Protein AF-A0A6P3XPY2-F1 (afdb_monomer)

pLDDT: mean 73.87, std 11.26, range [39.78, 87.81]

Secondary structure (DSSP, 8-state):
--S-HHHHHHHHHTT----S--S-HHHHHHHHHHHHHHHHHHHHHHHHHHHHHHHGGG-HHHHHHHHHHHHHHHHHHHHHHHHHHTHHHHHHHHHHIIIIISS--SHHHHHHHHHHHHHHHHHHHHHHHHHH--

Radius of gyration: 20.49 Å; Cα contacts (8 Å, |Δi|>4): 42; chains: 1; bounding box: 48×35×58 Å

Solvent-accessible surface area (backbone atoms only — not comparable to full-atom values): 7646 Å² total; per-residue (Å²): 110,92,86,55,52,66,65,54,48,52,34,37,74,67,50,71,49,82,94,66,92,67,93,48,69,67,59,53,48,51,51,50,53,48,33,50,50,51,52,51,52,54,52,52,50,53,52,51,50,53,52,50,35,63,70,35,58,89,39,67,71,58,27,52,54,41,50,52,53,48,51,52,52,52,51,50,51,52,53,52,50,52,49,59,72,42,42,64,61,52,51,53,52,51,49,48,45,53,71,72,71,65,59,66,88,44,74,69,51,45,53,52,53,54,59,49,54,55,51,54,54,55,52,51,54,50,55,52,50,57,67,73,76,107

Structure (mmCIF, N/CA/C/O backbone):
data_AF-A0A6P3XPY2-F1
#
_entry.id   AF-A0A6P3XPY2-F1
#
loop_
_atom_site.group_PDB
_atom_site.id
_atom_site.type_symbol
_atom_site.label_atom_id
_atom_site.label_alt_id
_atom_site.label_comp_id
_atom_site.label_asym_id
_atom_site.label_entity_id
_atom_site.label_seq_id
_atom_site.pdbx_PDB_ins_code
_atom_site.Cartn_x
_atom_site.Cart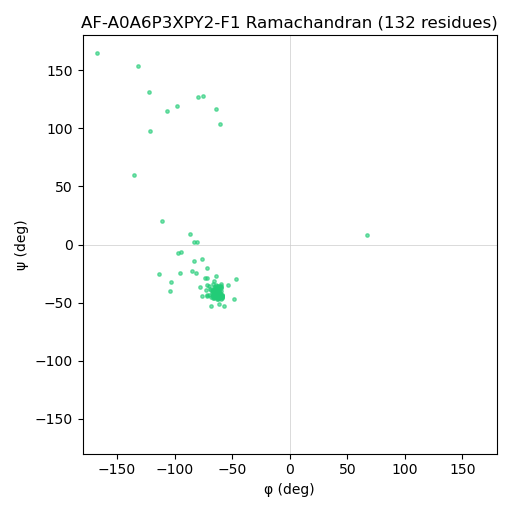n_y
_atom_site.Cartn_z
_atom_site.occupancy
_atom_site.B_iso_or_equiv
_atom_site.auth_seq_id
_atom_site.auth_comp_id
_atom_site.auth_asym_id
_atom_site.auth_atom_id
_atom_site.pdbx_PDB_model_num
ATOM 1 N N . MET A 1 1 ? 13.067 1.812 -15.136 1.00 53.56 1 MET A N 1
ATOM 2 C CA . MET A 1 1 ? 11.756 2.309 -14.647 1.00 53.56 1 MET A CA 1
ATOM 3 C C . MET A 1 1 ? 11.137 3.199 -15.713 1.00 53.56 1 MET A C 1
ATOM 5 O O . MET A 1 1 ? 10.521 4.209 -15.412 1.00 53.56 1 MET A O 1
ATOM 9 N N . ASP A 1 2 ? 11.313 2.858 -16.986 1.00 56.12 2 ASP A N 1
ATOM 10 C CA . ASP A 1 2 ? 11.465 3.939 -17.973 1.00 56.12 2 ASP A CA 1
ATOM 11 C C . ASP A 1 2 ? 10.141 4.310 -18.643 1.00 56.12 2 ASP A C 1
ATOM 13 O O . ASP A 1 2 ? 10.063 5.287 -19.371 1.00 56.12 2 ASP A O 1
ATOM 17 N N . ILE A 1 3 ? 9.091 3.538 -18.351 1.00 60.56 3 ILE A N 1
ATOM 18 C CA . ILE A 1 3 ? 7.779 3.648 -18.990 1.00 60.56 3 ILE A CA 1
ATOM 19 C C . ILE A 1 3 ? 6.776 4.338 -18.047 1.00 60.56 3 ILE A C 1
ATOM 21 O O . ILE A 1 3 ? 6.015 5.186 -18.491 1.00 60.56 3 ILE A O 1
ATOM 25 N N . LEU A 1 4 ? 6.800 4.038 -16.737 1.00 67.50 4 LEU A N 1
ATOM 26 C CA . LEU A 1 4 ? 5.906 4.627 -15.717 1.00 67.50 4 LEU A CA 1
ATOM 27 C C . LEU A 1 4 ? 6.677 5.042 -14.434 1.00 67.50 4 LEU A C 1
ATOM 29 O O . LEU A 1 4 ? 6.395 4.540 -13.343 1.00 67.50 4 LEU A O 1
ATOM 33 N N . PRO A 1 5 ? 7.661 5.953 -14.511 1.00 67.19 5 PRO A N 1
ATOM 34 C CA . PRO A 1 5 ? 8.529 6.264 -13.371 1.00 67.19 5 PRO A CA 1
ATOM 35 C C . PRO A 1 5 ? 7.760 6.807 -12.157 1.00 67.19 5 PRO A C 1
ATOM 37 O O . PRO A 1 5 ? 8.094 6.472 -11.025 1.00 67.19 5 PRO A O 1
ATOM 40 N N . VAL A 1 6 ? 6.699 7.592 -12.375 1.00 67.50 6 VAL A N 1
ATOM 41 C CA . VAL A 1 6 ? 5.926 8.236 -11.299 1.00 67.50 6 VAL A CA 1
ATOM 42 C C . VAL A 1 6 ? 5.151 7.212 -10.464 1.00 67.50 6 VAL A C 1
ATOM 44 O O . VAL A 1 6 ? 5.303 7.159 -9.246 1.00 67.50 6 VAL A O 1
ATOM 47 N N . ASN A 1 7 ? 4.357 6.357 -11.116 1.00 73.62 7 ASN A N 1
ATOM 48 C CA . ASN A 1 7 ? 3.479 5.398 -10.436 1.00 73.62 7 ASN A CA 1
ATOM 49 C C . ASN A 1 7 ? 4.282 4.382 -9.618 1.00 73.62 7 ASN A C 1
ATOM 51 O O . ASN A 1 7 ? 3.952 4.102 -8.466 1.00 73.62 7 ASN A O 1
ATOM 55 N N . PHE A 1 8 ? 5.383 3.878 -10.180 1.00 71.00 8 PHE A N 1
ATOM 56 C CA . PHE A 1 8 ? 6.245 2.946 -9.461 1.00 71.00 8 PHE A CA 1
ATOM 57 C C . PHE A 1 8 ? 7.042 3.617 -8.337 1.00 71.00 8 PHE A C 1
ATOM 59 O O . PHE A 1 8 ? 7.293 2.973 -7.322 1.00 71.00 8 PHE A O 1
ATOM 66 N N . LYS A 1 9 ? 7.371 4.911 -8.443 1.00 70.75 9 LYS A N 1
ATOM 67 C CA . LYS A 1 9 ? 8.007 5.645 -7.340 1.00 70.75 9 LYS A CA 1
ATOM 68 C C . LYS A 1 9 ? 7.052 5.875 -6.170 1.00 70.75 9 LYS A C 1
ATOM 70 O O . LYS A 1 9 ? 7.481 5.789 -5.025 1.00 70.75 9 LYS A O 1
ATOM 75 N N . VAL A 1 10 ? 5.765 6.105 -6.440 1.00 71.94 10 VAL A N 1
ATOM 76 C CA . VAL A 1 10 ? 4.730 6.148 -5.393 1.00 71.94 10 VAL A CA 1
ATOM 77 C C . VAL A 1 10 ? 4.586 4.776 -4.737 1.00 71.94 10 VAL A C 1
ATOM 79 O O . VAL A 1 10 ? 4.596 4.682 -3.518 1.00 71.94 10 VAL A O 1
ATOM 82 N N . LEU A 1 11 ? 4.548 3.694 -5.517 1.00 73.19 11 LEU A N 1
ATOM 83 C CA . LEU A 1 11 ? 4.494 2.327 -4.982 1.00 73.19 11 LEU A CA 1
ATOM 84 C C . LEU A 1 11 ? 5.737 1.957 -4.154 1.00 73.19 11 LEU A C 1
ATOM 86 O O . LEU A 1 11 ? 5.625 1.251 -3.151 1.00 73.19 11 LEU A O 1
ATOM 90 N N . TRP A 1 12 ? 6.910 2.449 -4.555 1.00 72.06 12 TRP A N 1
ATOM 91 C CA . TRP A 1 12 ? 8.154 2.332 -3.795 1.00 72.06 12 TRP A CA 1
ATOM 92 C C . TRP A 1 12 ? 8.083 3.124 -2.484 1.00 72.06 12 TRP A C 1
ATOM 94 O O . TRP A 1 12 ? 8.396 2.580 -1.428 1.00 72.06 12 TRP A O 1
ATOM 104 N N . PHE A 1 13 ? 7.580 4.362 -2.529 1.00 68.38 13 PHE A N 1
ATOM 105 C CA . PHE A 1 13 ? 7.320 5.174 -1.338 1.00 68.38 13 PHE A CA 1
ATOM 106 C C . PHE A 1 13 ? 6.238 4.564 -0.435 1.00 68.38 13 PHE A C 1
ATOM 108 O O . PHE A 1 13 ? 6.274 4.733 0.766 1.00 68.38 13 PHE A O 1
ATOM 115 N N . CYS A 1 14 ? 5.292 3.788 -0.954 1.00 70.56 14 CYS A N 1
ATOM 116 C CA . CYS A 1 14 ? 4.357 3.035 -0.114 1.00 70.56 14 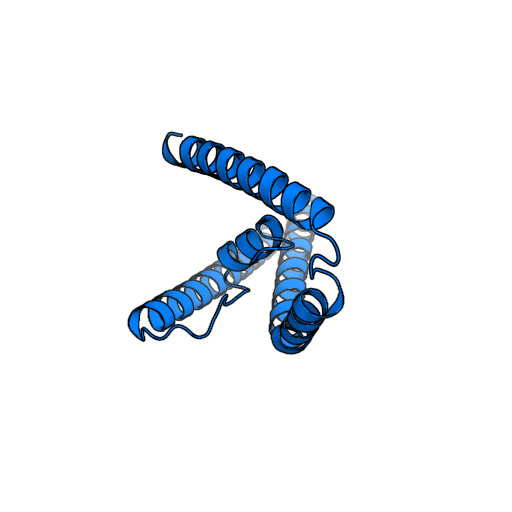CYS A CA 1
ATOM 117 C C . CYS A 1 14 ? 4.961 1.721 0.428 1.00 70.56 14 CYS A C 1
ATOM 119 O O . CYS A 1 14 ? 4.262 0.933 1.065 1.00 70.56 14 CYS A O 1
ATOM 121 N N . GLY A 1 15 ? 6.230 1.416 0.132 1.00 71.12 15 GLY A N 1
ATOM 122 C CA . GLY A 1 15 ? 6.895 0.166 0.523 1.00 71.12 15 GLY A CA 1
ATOM 123 C C . GLY A 1 15 ? 6.336 -1.088 -0.165 1.00 71.12 15 GLY A C 1
ATOM 124 O O . GLY A 1 15 ? 6.703 -2.206 0.195 1.00 71.12 15 GLY A O 1
ATOM 125 N N . ALA A 1 16 ? 5.443 -0.918 -1.146 1.00 69.88 16 ALA A N 1
ATOM 126 C CA . ALA A 1 16 ? 4.732 -1.997 -1.830 1.00 69.88 16 ALA A CA 1
ATOM 127 C C . ALA A 1 16 ? 5.576 -2.645 -2.940 1.00 69.88 16 ALA A C 1
ATOM 129 O O . ALA A 1 16 ? 5.356 -3.798 -3.321 1.00 69.88 16 ALA A O 1
ATOM 130 N N . TRP A 1 17 ? 6.544 -1.904 -3.488 1.00 70.75 17 TRP A N 1
ATOM 131 C CA . TRP A 1 17 ? 7.307 -2.316 -4.661 1.00 70.75 17 TRP A CA 1
ATOM 132 C C . TRP A 1 17 ? 8.815 -2.365 -4.404 1.00 70.75 17 TRP A C 1
ATOM 134 O O . TRP A 1 17 ? 9.405 -1.418 -3.894 1.00 70.75 17 TRP A O 1
ATOM 144 N N . LYS A 1 18 ? 9.442 -3.485 -4.790 1.00 67.19 18 LYS A N 1
ATOM 145 C CA . LYS A 1 18 ? 10.895 -3.709 -4.757 1.00 67.19 18 LYS A CA 1
ATOM 146 C C . LYS A 1 18 ? 11.433 -3.658 -6.185 1.00 67.19 18 LYS A C 1
ATOM 148 O O . LYS A 1 18 ? 11.091 -4.510 -7.004 1.00 67.19 18 LYS A O 1
ATOM 153 N N . GLU A 1 19 ? 12.265 -2.654 -6.446 1.00 60.75 19 GLU A N 1
ATOM 154 C CA . GLU A 1 19 ? 12.653 -2.206 -7.787 1.00 60.75 19 GLU A CA 1
ATOM 155 C C . GLU A 1 19 ? 13.630 -3.148 -8.511 1.00 60.75 19 GLU A C 1
ATOM 157 O O . GLU A 1 19 ? 13.633 -3.220 -9.741 1.00 60.75 19 GLU A O 1
ATOM 162 N N . ARG A 1 20 ? 14.470 -3.896 -7.784 1.00 59.03 20 ARG A N 1
ATOM 163 C CA . ARG A 1 20 ? 15.402 -4.862 -8.388 1.00 59.03 20 ARG A CA 1
ATOM 164 C C . ARG A 1 20 ? 16.013 -5.790 -7.336 1.00 59.03 20 ARG A C 1
ATOM 166 O O . ARG A 1 20 ? 15.933 -5.519 -6.141 1.00 59.03 20 ARG A O 1
ATOM 173 N N . LYS A 1 21 ? 16.616 -6.900 -7.777 1.00 55.25 21 LYS A N 1
ATOM 174 C CA . LYS A 1 21 ? 17.543 -7.697 -6.958 1.00 55.25 21 LYS A CA 1
ATOM 175 C C . LYS A 1 21 ? 18.719 -6.796 -6.583 1.00 55.25 21 LYS A C 1
ATOM 177 O O . LYS A 1 21 ? 19.534 -6.466 -7.434 1.00 55.25 21 LYS A O 1
ATOM 182 N N . GLU A 1 22 ? 18.734 -6.334 -5.344 1.00 56.88 22 GLU A N 1
ATOM 183 C CA . GLU A 1 22 ? 19.845 -5.569 -4.797 1.00 56.88 22 GLU A CA 1
ATOM 184 C C . GLU A 1 22 ? 20.990 -6.529 -4.499 1.00 56.88 22 GLU A C 1
ATOM 186 O O . GLU A 1 22 ? 20.795 -7.544 -3.833 1.00 56.88 22 GLU A O 1
ATOM 191 N N . GLU A 1 23 ? 22.174 -6.209 -5.007 1.00 61.22 23 GLU A N 1
ATOM 192 C CA . GLU A 1 23 ? 23.401 -6.966 -4.740 1.00 61.22 23 GLU A CA 1
ATOM 193 C C . GLU A 1 23 ? 23.885 -6.743 -3.293 1.00 61.22 23 GLU A C 1
ATOM 195 O O . GLU A 1 23 ? 24.594 -7.571 -2.727 1.00 61.22 23 GLU A O 1
ATOM 200 N N . ASN A 1 24 ? 23.430 -5.654 -2.657 1.00 74.38 24 ASN A N 1
ATOM 201 C CA . ASN A 1 24 ? 23.833 -5.235 -1.319 1.00 74.38 24 ASN A CA 1
ATOM 202 C C . ASN A 1 24 ? 22.829 -5.682 -0.244 1.00 74.38 24 ASN A C 1
ATOM 204 O O . ASN A 1 24 ? 21.687 -5.224 -0.206 1.00 74.38 24 ASN A O 1
ATOM 208 N N . ILE A 1 25 ? 23.294 -6.500 0.704 1.00 78.00 25 ILE A N 1
ATOM 209 C CA . ILE A 1 25 ? 22.495 -7.027 1.828 1.00 78.00 25 ILE A CA 1
ATOM 210 C C . ILE A 1 25 ? 21.931 -5.903 2.717 1.00 78.00 25 ILE A C 1
ATOM 212 O O . ILE A 1 25 ? 20.794 -5.989 3.179 1.00 78.00 25 ILE A O 1
ATOM 216 N N . VAL A 1 26 ? 22.697 -4.827 2.933 1.00 80.00 26 VAL A N 1
ATOM 217 C CA . VAL A 1 26 ? 22.295 -3.689 3.784 1.00 80.00 26 VAL A CA 1
ATOM 218 C C . VAL A 1 26 ? 21.075 -2.963 3.220 1.00 80.00 26 VAL A C 1
ATOM 220 O O . VAL A 1 26 ? 20.157 -2.620 3.964 1.00 80.00 26 VAL A O 1
ATOM 223 N N . LEU A 1 27 ? 21.039 -2.757 1.903 1.00 79.31 27 LEU A N 1
ATOM 224 C CA . LEU A 1 27 ? 19.932 -2.070 1.244 1.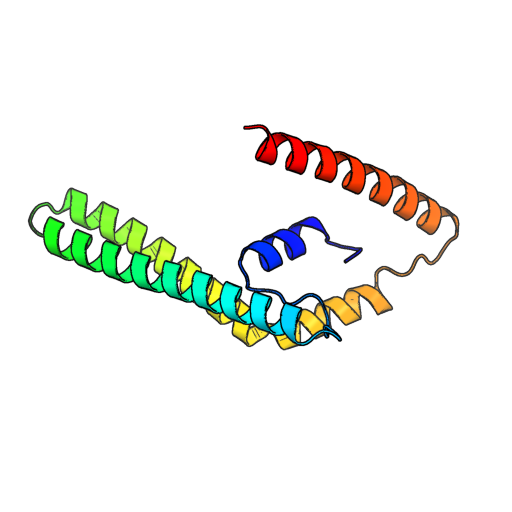00 79.31 27 LEU A CA 1
ATOM 225 C C . LEU A 1 27 ? 18.663 -2.938 1.295 1.00 79.31 27 LEU A C 1
ATOM 227 O O . LEU A 1 27 ? 17.587 -2.445 1.642 1.00 79.31 27 LEU A O 1
ATOM 231 N N . ALA A 1 28 ? 18.825 -4.255 1.126 1.00 80.00 28 ALA A N 1
ATOM 232 C CA . ALA A 1 28 ? 17.726 -5.204 1.238 1.00 80.00 28 ALA A CA 1
ATOM 233 C C . ALA A 1 28 ? 17.148 -5.232 2.662 1.00 80.00 28 ALA A C 1
ATOM 235 O O . ALA A 1 28 ? 15.929 -5.319 2.839 1.00 80.00 28 ALA A O 1
ATOM 236 N N . PHE A 1 29 ? 18.011 -5.126 3.679 1.00 82.56 29 PHE A N 1
ATOM 237 C CA . PHE A 1 29 ? 17.596 -5.024 5.074 1.00 82.56 29 PHE A CA 1
ATOM 238 C C . PHE A 1 29 ? 16.853 -3.714 5.355 1.00 82.56 29 PHE A C 1
ATOM 240 O O . PHE A 1 29 ? 15.772 -3.750 5.941 1.00 82.56 29 PHE A O 1
ATOM 247 N N . LEU A 1 30 ? 17.372 -2.574 4.887 1.00 83.88 30 LEU A N 1
ATOM 248 C CA . LEU A 1 30 ? 16.724 -1.270 5.047 1.00 83.88 30 LEU A CA 1
ATOM 249 C C . LEU A 1 30 ? 15.331 -1.255 4.404 1.00 83.88 30 LEU A C 1
ATOM 251 O O . LEU A 1 30 ? 14.370 -0.807 5.025 1.00 83.88 30 LEU A O 1
ATOM 255 N N . HIS A 1 31 ? 15.198 -1.821 3.204 1.00 80.00 31 HIS A N 1
ATOM 256 C CA . HIS A 1 31 ? 13.910 -1.968 2.528 1.00 80.00 31 HIS A CA 1
ATOM 257 C C . HIS A 1 31 ? 12.940 -2.880 3.277 1.00 80.00 31 HIS A C 1
ATOM 259 O O . HIS A 1 31 ? 11.750 -2.575 3.370 1.00 80.00 31 HIS A O 1
ATOM 265 N N . SER A 1 32 ? 13.434 -3.991 3.825 1.00 80.50 32 SER A N 1
ATOM 266 C CA . SER A 1 32 ? 12.621 -4.878 4.656 1.00 80.50 32 SER A CA 1
ATOM 267 C C . SER A 1 32 ? 12.127 -4.148 5.908 1.00 80.50 32 SER A C 1
ATOM 269 O O . SER A 1 32 ? 10.931 -4.160 6.192 1.00 80.50 32 SER A O 1
ATOM 271 N N . CYS A 1 33 ? 13.022 -3.436 6.602 1.00 85.38 33 CYS A N 1
ATOM 272 C CA . CYS A 1 33 ? 12.707 -2.631 7.781 1.00 85.38 33 CYS A CA 1
ATOM 273 C C . CYS A 1 33 ? 11.668 -1.548 7.461 1.00 85.38 33 CYS A C 1
ATOM 275 O O . CYS A 1 33 ? 10.674 -1.413 8.169 1.00 85.38 33 CYS A O 1
ATOM 277 N N . TYR A 1 34 ? 11.831 -0.853 6.332 1.00 84.06 34 TYR A N 1
ATOM 278 C CA . TYR A 1 34 ? 10.867 0.128 5.844 1.00 84.06 34 TYR A CA 1
ATOM 279 C C . TYR A 1 34 ? 9.480 -0.480 5.605 1.00 84.06 34 TYR A C 1
ATOM 281 O O . TYR A 1 34 ? 8.474 0.061 6.060 1.00 84.06 34 TYR A O 1
ATOM 289 N N . ARG A 1 35 ? 9.410 -1.646 4.951 1.00 83.06 35 ARG A N 1
ATOM 290 C CA . ARG A 1 35 ? 8.143 -2.354 4.725 1.00 83.06 35 ARG A CA 1
ATOM 291 C C . ARG A 1 35 ? 7.467 -2.739 6.043 1.00 83.06 35 ARG A C 1
ATOM 293 O O . ARG A 1 35 ? 6.257 -2.575 6.174 1.00 83.06 35 ARG A O 1
ATOM 300 N N . TYR A 1 36 ? 8.234 -3.221 7.022 1.00 84.62 36 TYR A N 1
ATOM 301 C CA . TYR A 1 36 ? 7.711 -3.500 8.360 1.00 84.62 36 TYR A CA 1
ATOM 302 C C . TYR A 1 36 ? 7.235 -2.230 9.069 1.00 84.62 36 TYR A C 1
ATOM 304 O O . TYR A 1 36 ? 6.171 -2.259 9.675 1.00 84.62 36 TYR A O 1
ATOM 312 N N . ALA A 1 37 ? 7.954 -1.112 8.952 1.00 87.62 37 ALA A N 1
ATOM 313 C CA . ALA A 1 37 ? 7.538 0.164 9.527 1.00 87.62 37 ALA A CA 1
ATOM 314 C C . ALA A 1 37 ? 6.197 0.645 8.947 1.00 87.62 37 ALA A C 1
ATOM 316 O O . ALA A 1 37 ? 5.312 1.031 9.705 1.00 87.62 37 ALA A O 1
ATOM 317 N N . VAL A 1 38 ? 6.004 0.550 7.626 1.00 85.12 38 VAL A N 1
ATOM 318 C CA . VAL A 1 38 ? 4.722 0.884 6.978 1.00 85.12 38 VAL A CA 1
ATOM 319 C C . VAL A 1 38 ? 3.596 -0.028 7.476 1.00 85.12 38 VAL A C 1
ATOM 321 O O . VAL A 1 38 ? 2.525 0.464 7.824 1.00 85.12 38 VAL A O 1
ATOM 324 N N . LEU A 1 39 ? 3.835 -1.340 7.572 1.00 82.12 39 LEU A N 1
ATOM 325 C CA . LEU A 1 39 ? 2.849 -2.280 8.119 1.00 82.12 39 LEU A CA 1
ATOM 326 C C . LEU A 1 39 ? 2.500 -1.968 9.580 1.00 82.12 39 LEU A C 1
ATOM 328 O O . LEU A 1 39 ? 1.325 -1.979 9.937 1.00 82.12 39 LEU A O 1
ATOM 332 N N . LEU A 1 40 ? 3.498 -1.655 10.409 1.00 87.00 40 LEU A N 1
ATOM 333 C CA . LEU A 1 40 ? 3.299 -1.274 11.807 1.00 87.00 40 LEU A CA 1
ATOM 334 C C . LEU A 1 40 ? 2.480 0.013 11.932 1.00 87.00 40 LEU A C 1
ATOM 336 O O . LEU A 1 40 ? 1.576 0.064 12.761 1.00 87.00 40 LEU A O 1
ATOM 340 N N . LEU A 1 41 ? 2.754 1.024 11.100 1.00 86.81 41 LEU A N 1
ATOM 341 C CA . LEU A 1 41 ? 1.987 2.271 11.074 1.00 86.81 41 LEU A CA 1
ATOM 342 C C . LEU A 1 41 ? 0.524 2.025 10.705 1.00 86.81 41 LEU A C 1
ATOM 344 O O . LEU A 1 41 ? -0.363 2.523 11.392 1.00 86.81 41 LEU A O 1
ATOM 348 N N . ILE A 1 42 ? 0.270 1.223 9.667 1.00 84.06 42 ILE A N 1
ATOM 349 C CA . ILE A 1 42 ? -1.093 0.858 9.262 1.00 84.06 42 ILE A CA 1
ATOM 350 C C . ILE A 1 42 ? -1.810 0.134 10.407 1.00 84.06 42 ILE A C 1
ATOM 352 O O . ILE A 1 42 ? -2.943 0.476 10.734 1.00 84.06 42 ILE A O 1
ATOM 356 N N . TYR A 1 43 ? -1.147 -0.825 11.058 1.00 81.44 43 TYR A N 1
ATOM 357 C CA . TYR A 1 43 ? -1.751 -1.604 12.138 1.00 81.44 43 TYR A CA 1
ATOM 358 C C . TYR A 1 43 ? -2.060 -0.742 13.371 1.00 81.44 43 TYR A C 1
ATOM 360 O O . TYR A 1 43 ? -3.161 -0.804 13.917 1.00 81.44 43 TYR A O 1
ATOM 368 N N . GLN A 1 44 ? -1.121 0.119 13.775 1.00 87.25 44 GLN A N 1
ATOM 369 C CA . GLN A 1 44 ? -1.328 1.084 14.857 1.00 87.25 44 GLN A CA 1
ATOM 370 C C . GLN A 1 44 ? -2.489 2.027 14.553 1.00 87.25 44 GLN A C 1
ATOM 372 O O . GLN A 1 44 ? -3.362 2.222 15.395 1.00 87.25 44 GLN A O 1
ATOM 377 N N . PHE A 1 45 ? -2.540 2.547 13.328 1.00 84.56 45 PHE A N 1
ATOM 378 C CA . PHE A 1 45 ? -3.621 3.416 12.890 1.00 84.56 45 PHE A CA 1
ATOM 379 C C . PHE A 1 45 ? -4.982 2.704 12.957 1.00 84.56 45 PHE A C 1
ATOM 381 O O . PHE A 1 45 ? -5.935 3.251 13.505 1.00 84.56 45 PHE A O 1
ATOM 388 N N . THR A 1 46 ? -5.067 1.450 12.493 1.00 80.25 46 THR A N 1
ATOM 389 C CA . THR A 1 46 ? -6.314 0.671 12.583 1.00 80.25 46 THR A CA 1
ATOM 390 C C . THR A 1 46 ? -6.751 0.405 14.022 1.00 80.25 46 THR A C 1
ATOM 392 O O . THR A 1 46 ? -7.942 0.470 14.310 1.00 80.25 46 THR A O 1
ATOM 395 N N . ILE A 1 47 ? -5.818 0.145 14.945 1.00 85.56 47 ILE A N 1
ATOM 396 C CA . ILE A 1 47 ? -6.144 -0.022 16.369 1.00 85.56 47 ILE A CA 1
ATOM 397 C C . ILE A 1 47 ? -6.697 1.286 16.942 1.00 85.56 47 ILE A C 1
ATOM 399 O O . ILE A 1 47 ? -7.685 1.262 17.674 1.00 85.56 47 ILE A O 1
ATOM 403 N N . PHE A 1 48 ? -6.080 2.417 16.598 1.00 87.81 48 PHE A N 1
ATOM 404 C CA . PHE A 1 48 ? -6.484 3.729 17.096 1.00 87.81 48 PHE A CA 1
ATOM 405 C C . PHE A 1 48 ? -7.903 4.094 16.651 1.00 87.81 48 PHE A C 1
ATOM 407 O O . PHE A 1 48 ? -8.734 4.462 17.476 1.00 87.81 48 PHE A O 1
ATOM 414 N N . GLU A 1 49 ? -8.210 3.895 15.371 1.00 85.38 49 GLU A N 1
ATOM 415 C CA . GLU A 1 49 ? -9.555 4.104 14.837 1.00 85.38 49 GLU A CA 1
ATOM 416 C C . GLU A 1 49 ? -10.599 3.190 15.503 1.00 85.38 49 GLU A C 1
ATOM 418 O O . GLU A 1 49 ? -11.671 3.655 15.883 1.00 85.38 49 GLU A O 1
ATOM 423 N N . VAL A 1 50 ? -10.292 1.905 15.741 1.00 83.94 50 VAL A N 1
ATOM 424 C CA . VAL A 1 50 ? -11.202 0.997 16.473 1.00 83.94 50 VAL A CA 1
ATOM 425 C C . VAL A 1 50 ? -11.502 1.526 17.878 1.00 83.94 50 VAL A C 1
ATOM 427 O O . VAL A 1 50 ? -12.658 1.510 18.307 1.00 83.94 50 VAL A O 1
ATOM 4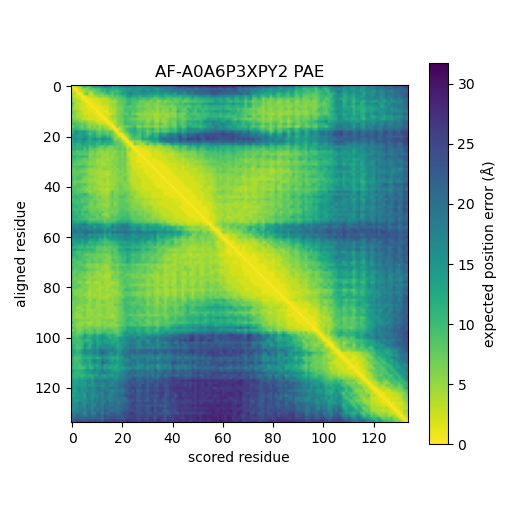30 N N . ILE A 1 51 ? -10.480 1.992 18.601 1.00 87.56 51 ILE A N 1
ATOM 431 C CA . ILE A 1 51 ? -10.633 2.546 19.953 1.00 87.56 51 ILE A CA 1
ATOM 432 C C . ILE A 1 51 ? -11.513 3.800 19.924 1.00 87.56 51 ILE A C 1
ATOM 434 O O . ILE A 1 51 ? -12.426 3.918 20.745 1.00 87.56 51 ILE A O 1
ATOM 438 N N . GLU A 1 52 ? -11.284 4.706 18.974 1.00 85.81 52 GLU A N 1
ATOM 439 C CA . GLU A 1 52 ? -12.068 5.935 18.830 1.00 85.81 52 GLU A CA 1
ATOM 440 C C . GLU A 1 52 ? -13.533 5.644 18.473 1.00 85.81 52 GLU A C 1
ATOM 442 O O . GLU A 1 52 ? -14.437 6.177 19.122 1.00 85.81 52 GLU A O 1
ATOM 447 N N . VAL A 1 53 ? -13.804 4.711 17.553 1.00 84.19 53 VAL A N 1
ATOM 448 C CA . VAL A 1 53 ? -15.181 4.291 17.230 1.00 84.19 53 VAL A CA 1
ATOM 449 C C . VAL A 1 53 ? -15.892 3.695 18.454 1.00 84.19 53 VAL A C 1
ATOM 451 O O . VAL A 1 53 ? -17.059 4.008 18.707 1.00 84.19 53 VAL A O 1
ATOM 454 N N . ILE A 1 54 ? -15.205 2.871 19.256 1.00 83.88 54 ILE A N 1
ATOM 455 C CA . ILE A 1 54 ? -15.769 2.311 20.498 1.00 83.88 54 ILE A CA 1
ATOM 456 C C . ILE A 1 54 ? -16.057 3.423 21.516 1.00 83.88 54 ILE A C 1
ATOM 458 O O . ILE A 1 54 ? -17.097 3.393 22.182 1.00 83.88 54 ILE A O 1
ATOM 462 N N . ARG A 1 55 ? -15.164 4.412 21.634 1.00 82.88 55 ARG A N 1
ATOM 463 C CA . ARG A 1 55 ? -15.307 5.543 22.557 1.00 82.88 55 ARG A CA 1
ATOM 464 C C . ARG A 1 55 ? -16.475 6.455 22.179 1.00 82.88 55 ARG A C 1
ATOM 466 O O . ARG A 1 55 ? -17.210 6.894 23.063 1.00 82.88 55 ARG A O 1
ATOM 473 N N . MET A 1 56 ? -16.680 6.703 20.887 1.00 79.94 56 MET A N 1
ATOM 474 C CA . MET A 1 56 ? -17.710 7.618 20.375 1.00 79.94 56 MET A CA 1
ATOM 475 C C . MET A 1 56 ? -19.105 6.980 20.266 1.00 79.94 56 MET A C 1
ATOM 477 O O . MET A 1 56 ? -20.063 7.655 19.894 1.00 79.94 56 MET A O 1
ATOM 481 N N . ARG A 1 57 ? -19.267 5.707 20.669 1.00 75.56 57 ARG A N 1
ATOM 482 C CA . ARG A 1 57 ? -20.508 4.907 20.554 1.00 75.56 57 ARG A CA 1
ATOM 483 C C . ARG A 1 57 ? -21.793 5.613 21.013 1.00 75.56 57 ARG A C 1
ATOM 485 O O . ARG A 1 57 ? -22.865 5.318 20.495 1.00 75.56 57 ARG A O 1
ATOM 492 N N . ASN A 1 58 ? -21.708 6.532 21.974 1.00 77.44 58 ASN A N 1
ATOM 493 C CA . ASN A 1 58 ? -22.876 7.237 22.508 1.00 77.44 58 ASN A CA 1
ATOM 494 C C . ASN A 1 58 ? -23.428 8.340 21.580 1.00 77.44 58 ASN A C 1
ATOM 496 O O . ASN A 1 58 ? -24.539 8.812 21.816 1.00 77.44 58 ASN A O 1
ATOM 500 N N . ARG A 1 59 ? -22.701 8.750 20.530 1.00 79.62 59 ARG A N 1
ATOM 501 C CA . ARG A 1 59 ? -23.135 9.776 19.565 1.00 79.62 59 ARG A CA 1
ATOM 502 C C . ARG A 1 59 ? -23.161 9.192 18.154 1.00 79.62 59 ARG A C 1
ATOM 504 O O . ARG A 1 59 ? -22.151 9.137 17.467 1.00 79.62 59 ARG A O 1
ATOM 511 N N . ILE A 1 60 ? -24.348 8.783 17.706 1.00 79.12 60 ILE A N 1
ATOM 512 C CA . ILE A 1 60 ? -24.568 8.062 16.435 1.00 79.12 60 ILE A CA 1
ATOM 513 C C . ILE A 1 60 ? -23.966 8.796 15.215 1.00 79.12 60 ILE A C 1
ATOM 515 O O . ILE A 1 60 ? -23.452 8.147 14.303 1.00 79.12 60 ILE A O 1
ATOM 519 N N . SER A 1 61 ? -23.978 10.135 15.199 1.00 80.81 61 SER A N 1
ATOM 520 C CA . SER A 1 61 ? -23.362 10.929 14.124 1.00 80.81 61 SER A CA 1
ATOM 521 C C . SER A 1 61 ? -21.840 10.762 14.059 1.00 80.81 61 SER A C 1
ATOM 523 O O . SER A 1 61 ? -21.300 10.551 12.980 1.00 80.81 61 SER A O 1
ATOM 525 N N . GLU A 1 62 ? -21.162 10.788 15.208 1.00 81.06 62 GLU A N 1
ATOM 526 C CA . GLU A 1 62 ? -19.700 10.652 15.308 1.00 81.06 62 GLU A CA 1
ATOM 527 C C . GLU A 1 62 ? -19.256 9.212 15.020 1.00 81.06 62 GLU A C 1
ATOM 529 O O . GLU A 1 62 ? -18.248 8.980 14.359 1.00 81.06 62 GLU A O 1
ATOM 534 N N . VAL A 1 63 ? -20.066 8.228 15.426 1.00 83.25 63 VAL A N 1
ATOM 535 C CA . VAL A 1 63 ? -19.845 6.813 15.085 1.00 83.25 63 VAL A CA 1
ATOM 536 C C . VAL A 1 63 ? -19.899 6.590 13.577 1.00 83.25 63 VAL A C 1
ATOM 538 O O . VAL A 1 63 ? -19.094 5.836 13.040 1.00 83.25 63 VAL A O 1
ATOM 541 N N . THR A 1 64 ? -20.843 7.230 12.883 1.00 84.56 64 THR A N 1
ATOM 542 C CA . THR A 1 64 ? -21.003 7.055 11.432 1.00 84.56 64 THR A CA 1
ATOM 543 C C . THR A 1 64 ? -19.796 7.610 10.672 1.00 84.56 64 THR A C 1
ATOM 545 O O . THR A 1 64 ? -19.318 6.973 9.734 1.00 84.56 64 THR A O 1
ATOM 548 N N . GLU A 1 65 ? -19.262 8.752 11.109 1.00 84.75 65 GLU A N 1
ATOM 549 C CA . GLU A 1 65 ? -18.043 9.344 10.550 1.00 84.75 65 GLU A CA 1
ATOM 550 C C . GLU A 1 65 ? -16.808 8.467 10.817 1.00 84.75 65 GLU A C 1
ATOM 552 O O . GLU A 1 65 ? -16.068 8.149 9.884 1.00 84.75 65 GLU A O 1
ATOM 557 N N . GLY A 1 66 ? -16.640 7.971 12.048 1.00 84.38 66 GLY A N 1
ATOM 558 C CA . GLY A 1 66 ? -15.561 7.037 12.391 1.00 84.38 66 GLY A CA 1
ATOM 559 C C . GLY A 1 66 ? -15.638 5.716 11.615 1.00 84.38 66 GLY A C 1
ATOM 560 O O . GLY A 1 66 ? -14.631 5.210 11.126 1.00 84.38 66 GLY A O 1
ATOM 561 N N . LEU A 1 67 ? -16.841 5.169 11.406 1.00 84.75 67 LEU A N 1
ATOM 562 C CA . LEU A 1 67 ? -17.044 3.977 10.574 1.00 84.75 67 LEU A CA 1
ATOM 563 C C . LEU A 1 67 ? -16.699 4.226 9.102 1.00 84.75 67 LEU A C 1
ATOM 565 O O . LEU A 1 67 ? -16.127 3.346 8.450 1.00 84.75 67 LEU A O 1
ATOM 569 N N . PHE A 1 68 ? -17.021 5.410 8.572 1.00 87.50 68 PHE A N 1
ATOM 570 C CA . PHE A 1 68 ? -16.628 5.788 7.219 1.00 87.50 68 PHE A CA 1
ATOM 571 C C . PHE A 1 68 ? -15.103 5.809 7.094 1.00 87.50 68 PHE A C 1
ATOM 573 O O . PHE A 1 68 ? -14.561 5.118 6.228 1.00 87.50 68 PHE A O 1
ATOM 580 N N . MET A 1 69 ? -14.408 6.495 8.004 1.00 85.69 69 MET A N 1
ATOM 581 C CA . MET A 1 69 ? -12.944 6.540 8.027 1.00 85.69 69 MET A CA 1
ATOM 582 C C . MET A 1 69 ? -12.350 5.131 8.129 1.00 85.69 69 MET A C 1
ATOM 584 O O . MET A 1 69 ? -11.619 4.713 7.229 1.00 85.69 69 MET A O 1
ATOM 588 N N . MET A 1 70 ? -12.776 4.329 9.105 1.00 84.12 70 MET A N 1
ATOM 589 C CA . MET A 1 70 ? -12.402 2.917 9.241 1.00 84.12 70 MET A CA 1
ATOM 590 C C . MET A 1 70 ? -12.551 2.118 7.942 1.00 84.12 70 MET A C 1
ATOM 592 O O . MET A 1 70 ? -11.633 1.403 7.535 1.00 84.12 70 MET A O 1
ATOM 596 N N . SER A 1 71 ? -13.681 2.259 7.244 1.00 81.44 71 SER A N 1
ATOM 597 C CA . SER A 1 71 ? -13.929 1.546 5.986 1.00 81.44 71 SER A CA 1
ATOM 598 C C . SER A 1 71 ? -12.946 1.936 4.874 1.00 81.44 71 SER A C 1
ATOM 600 O O . SER A 1 71 ? -12.508 1.076 4.097 1.00 81.44 71 SER A O 1
ATOM 602 N N . THR A 1 72 ? -12.530 3.208 4.818 1.00 87.12 72 THR A N 1
ATOM 603 C CA . THR A 1 72 ? -11.530 3.674 3.846 1.00 87.12 72 THR A CA 1
ATOM 604 C C . THR A 1 72 ? -10.161 3.058 4.119 1.00 87.12 72 THR A C 1
ATOM 606 O O . THR A 1 72 ? -9.523 2.553 3.191 1.00 87.12 72 THR A O 1
ATOM 609 N N . PHE A 1 73 ? -9.745 2.992 5.387 1.00 83.44 73 PHE A N 1
ATOM 610 C CA . PHE A 1 73 ? -8.483 2.372 5.789 1.00 83.44 73 PHE A CA 1
ATOM 611 C C . PHE A 1 73 ? -8.492 0.857 5.600 1.00 83.44 73 PHE A C 1
ATOM 613 O O . PHE A 1 73 ? -7.513 0.304 5.099 1.00 83.44 73 PHE A O 1
ATOM 620 N N . ILE A 1 74 ? -9.604 0.178 5.890 1.00 82.44 74 ILE A N 1
ATOM 621 C CA . ILE A 1 74 ? -9.767 -1.249 5.575 1.00 82.44 74 ILE A CA 1
ATOM 622 C C . ILE A 1 74 ? -9.615 -1.474 4.066 1.00 82.44 74 ILE A C 1
ATOM 624 O O . ILE A 1 74 ? -8.873 -2.358 3.638 1.00 82.44 74 ILE A O 1
ATOM 628 N N . THR A 1 75 ? -10.252 -0.641 3.241 1.00 86.56 75 THR A N 1
ATOM 629 C CA . THR A 1 75 ? -10.140 -0.733 1.779 1.00 86.56 75 THR A CA 1
ATOM 630 C C . THR A 1 75 ? -8.704 -0.494 1.305 1.00 86.56 75 THR A C 1
ATOM 632 O O . THR A 1 75 ? -8.225 -1.198 0.413 1.00 86.56 75 THR A O 1
ATOM 635 N N . LEU A 1 76 ? -7.992 0.462 1.908 1.00 82.19 76 LEU A N 1
ATOM 636 C CA . LEU A 1 76 ? -6.572 0.705 1.648 1.00 82.19 76 LEU A CA 1
ATOM 637 C C . LEU A 1 76 ? -5.732 -0.539 1.979 1.00 82.19 76 LEU A C 1
ATOM 639 O O . LEU A 1 76 ? -4.938 -0.975 1.146 1.00 82.19 76 LEU A O 1
ATOM 643 N N . CYS A 1 77 ? -5.956 -1.152 3.144 1.00 81.25 77 CYS A N 1
ATOM 644 C CA . CYS A 1 77 ? -5.272 -2.375 3.569 1.00 81.25 77 CYS A CA 1
ATOM 645 C C . CYS A 1 77 ? -5.530 -3.533 2.599 1.00 81.25 77 CYS A C 1
ATOM 647 O O . CYS A 1 77 ? -4.595 -4.217 2.186 1.00 81.25 77 CYS A O 1
ATOM 649 N N . LEU A 1 78 ? -6.783 -3.728 2.179 1.00 83.25 78 LEU A N 1
ATOM 650 C CA . LEU A 1 78 ? -7.156 -4.768 1.220 1.00 83.25 78 LEU A CA 1
ATOM 651 C C . LEU A 1 78 ? -6.525 -4.531 -0.154 1.00 83.25 78 LEU A C 1
ATOM 653 O O . LEU A 1 78 ? -6.055 -5.479 -0.783 1.00 83.25 78 LEU A O 1
ATOM 657 N N . LYS A 1 79 ? -6.479 -3.282 -0.632 1.00 83.75 79 LYS A N 1
ATOM 658 C CA . LYS A 1 79 ? -5.779 -2.929 -1.878 1.00 83.75 79 LYS A CA 1
ATOM 659 C C . LYS A 1 79 ? -4.282 -3.202 -1.767 1.00 83.75 79 LYS A C 1
ATOM 661 O O . LYS A 1 79 ? -3.702 -3.768 -2.691 1.00 83.75 79 LYS A O 1
ATOM 666 N N . TYR A 1 80 ? -3.678 -2.858 -0.634 1.00 80.25 80 TYR A N 1
ATOM 667 C CA . TYR A 1 80 ? -2.264 -3.101 -0.364 1.00 80.25 80 TYR A CA 1
ATOM 668 C C . TYR A 1 80 ? -1.935 -4.600 -0.320 1.00 80.25 80 TYR A C 1
ATOM 670 O O . TYR A 1 80 ? -0.993 -5.050 -0.971 1.00 80.25 80 TYR A O 1
ATOM 678 N N . ALA A 1 81 ? -2.759 -5.397 0.365 1.00 80.81 81 ALA A N 1
ATOM 679 C CA . ALA A 1 81 ? -2.625 -6.850 0.420 1.00 80.81 81 ALA A CA 1
ATOM 680 C C . ALA A 1 81 ? -2.809 -7.498 -0.961 1.00 80.81 81 ALA A C 1
ATOM 682 O O . ALA A 1 81 ? -1.993 -8.319 -1.372 1.00 80.81 81 ALA A O 1
ATOM 683 N N . ASN A 1 82 ? -3.831 -7.089 -1.720 1.00 85.00 82 ASN A N 1
ATOM 684 C CA . ASN A 1 82 ? -4.034 -7.562 -3.092 1.00 85.00 82 ASN A CA 1
ATOM 685 C C . ASN A 1 82 ? -2.839 -7.236 -3.994 1.00 85.00 82 ASN A C 1
ATOM 687 O O . ASN A 1 82 ? -2.435 -8.068 -4.804 1.00 85.00 82 ASN A O 1
ATOM 691 N N . PHE A 1 83 ? -2.258 -6.045 -3.843 1.00 81.75 83 PHE A N 1
ATOM 692 C CA . PHE A 1 83 ? -1.068 -5.651 -4.588 1.00 81.75 83 PHE A CA 1
ATOM 693 C C . PHE A 1 83 ? 0.154 -6.501 -4.213 1.00 81.75 83 PHE A C 1
ATOM 695 O O . PHE A 1 83 ? 0.892 -6.929 -5.096 1.00 81.75 83 PHE A O 1
ATOM 702 N N . LEU A 1 84 ? 0.345 -6.795 -2.921 1.00 78.50 84 LEU A N 1
ATOM 703 C CA . LEU A 1 84 ? 1.395 -7.698 -2.438 1.00 78.50 84 LEU A CA 1
ATOM 704 C C . LEU A 1 84 ? 1.239 -9.121 -2.989 1.00 78.50 84 LEU A C 1
ATOM 706 O O . LEU A 1 84 ? 2.232 -9.710 -3.406 1.00 78.50 84 LEU A O 1
ATOM 710 N N . LEU A 1 85 ? 0.014 -9.655 -3.018 1.00 82.50 85 LEU A N 1
ATOM 711 C CA . LEU A 1 85 ? -0.279 -10.998 -3.536 1.00 82.50 85 LEU A CA 1
ATOM 712 C C . LEU A 1 85 ? -0.061 -11.094 -5.049 1.00 82.50 85 LEU A C 1
ATOM 714 O O . LEU A 1 85 ? 0.511 -12.061 -5.536 1.00 82.50 85 LEU A O 1
ATOM 718 N N . ARG A 1 86 ? -0.483 -10.072 -5.799 1.00 82.00 86 ARG A N 1
ATOM 719 C CA . ARG A 1 86 ? -0.359 -10.025 -7.267 1.00 82.00 86 ARG A CA 1
ATOM 720 C C . ARG A 1 86 ? 0.977 -9.462 -7.740 1.00 82.00 86 ARG A C 1
ATOM 722 O O . ARG A 1 86 ? 1.150 -9.180 -8.923 1.00 82.00 86 ARG A O 1
ATOM 729 N N . ARG A 1 87 ? 1.930 -9.264 -6.832 1.00 80.56 87 ARG A N 1
ATOM 730 C CA . ARG A 1 87 ? 3.205 -8.609 -7.127 1.00 80.56 87 ARG A CA 1
ATOM 731 C C . ARG A 1 87 ? 4.008 -9.341 -8.202 1.00 80.56 87 ARG A C 1
ATOM 733 O O . ARG A 1 87 ? 4.647 -8.685 -9.027 1.00 80.56 87 ARG A O 1
ATOM 740 N N . ASP A 1 88 ? 3.953 -10.669 -8.211 1.00 79.00 88 ASP A N 1
ATOM 741 C CA . ASP A 1 88 ? 4.667 -11.499 -9.184 1.00 79.00 88 ASP A CA 1
ATOM 742 C C . ASP A 1 88 ? 4.034 -11.400 -10.581 1.00 79.00 88 ASP A C 1
ATOM 744 O O . ASP A 1 88 ? 4.739 -11.153 -11.560 1.00 79.00 88 ASP A O 1
ATOM 748 N N . GLU A 1 89 ? 2.701 -11.454 -10.672 1.00 82.62 89 GLU A N 1
ATOM 749 C CA . GLU A 1 89 ? 1.962 -11.214 -11.923 1.00 82.62 89 GLU A CA 1
ATOM 750 C C . GLU A 1 89 ? 2.218 -9.806 -12.470 1.00 82.62 89 GLU A C 1
ATOM 752 O O . GLU A 1 89 ? 2.455 -9.624 -13.664 1.00 82.62 89 GLU A O 1
ATOM 757 N N . LEU A 1 90 ? 2.212 -8.801 -11.592 1.00 80.81 90 LEU A N 1
ATOM 758 C CA . LEU A 1 90 ? 2.439 -7.405 -11.959 1.00 80.81 90 LEU A CA 1
ATOM 759 C C . LEU A 1 90 ? 3.879 -7.182 -12.440 1.00 80.81 90 LEU A C 1
ATOM 761 O O . LEU A 1 90 ? 4.111 -6.398 -13.360 1.00 80.81 90 LEU A O 1
ATOM 765 N N . SER A 1 91 ? 4.841 -7.915 -11.869 1.00 80.00 91 SER A N 1
ATOM 766 C CA . SER A 1 91 ? 6.235 -7.917 -12.326 1.00 80.00 91 SER A CA 1
ATOM 767 C C . SER A 1 91 ? 6.366 -8.542 -13.718 1.00 80.00 91 SER A C 1
ATOM 769 O O . SER A 1 91 ? 7.011 -7.951 -14.584 1.00 80.00 91 SER A O 1
ATOM 771 N N . ALA A 1 92 ? 5.697 -9.672 -13.969 1.00 81.81 92 ALA A N 1
ATOM 772 C CA . ALA A 1 92 ? 5.684 -10.330 -15.277 1.00 81.81 92 ALA A CA 1
ATOM 773 C C . ALA A 1 92 ? 5.002 -9.473 -16.362 1.00 81.81 92 ALA A C 1
ATOM 775 O O . ALA A 1 92 ? 5.505 -9.345 -17.480 1.00 81.81 92 ALA A O 1
ATOM 776 N N . LEU A 1 93 ? 3.886 -8.818 -16.026 1.00 82.31 93 LEU A N 1
ATOM 777 C CA . LEU A 1 93 ? 3.207 -7.859 -16.903 1.00 82.31 93 LEU A CA 1
ATOM 778 C C . LEU A 1 93 ? 4.112 -6.678 -17.261 1.00 82.31 93 LEU A C 1
ATOM 780 O O . LEU A 1 93 ? 4.181 -6.281 -18.425 1.00 82.31 93 LEU A O 1
ATOM 784 N N . LEU A 1 94 ? 4.828 -6.132 -16.276 1.00 76.62 94 LEU A N 1
ATOM 785 C CA . LEU A 1 94 ? 5.750 -5.020 -16.490 1.00 76.62 94 LEU A CA 1
ATOM 786 C C . LEU A 1 94 ? 6.933 -5.416 -17.382 1.00 76.62 94 LEU A C 1
ATOM 788 O O . LEU A 1 94 ? 7.370 -4.624 -18.220 1.00 76.62 94 LEU A O 1
ATOM 792 N N . GLU A 1 95 ? 7.446 -6.633 -17.219 1.00 76.25 95 GLU A N 1
ATOM 793 C CA . GLU A 1 95 ? 8.494 -7.176 -18.079 1.00 76.25 95 GLU A CA 1
ATOM 794 C C . GLU A 1 95 ? 7.994 -7.358 -19.518 1.00 76.25 95 GLU A C 1
ATOM 796 O O . GLU A 1 95 ? 8.653 -6.909 -20.457 1.00 76.25 95 GLU A O 1
ATOM 801 N N . CYS A 1 96 ? 6.783 -7.892 -19.699 1.00 75.19 96 CYS A N 1
ATOM 802 C CA . CYS A 1 96 ? 6.144 -8.014 -21.009 1.00 75.19 96 CYS A CA 1
ATOM 803 C C . CYS A 1 96 ? 5.937 -6.644 -21.680 1.00 75.19 96 CYS A C 1
ATOM 805 O O . CYS A 1 96 ? 6.275 -6.472 -22.850 1.00 75.19 96 CYS A O 1
ATOM 807 N N 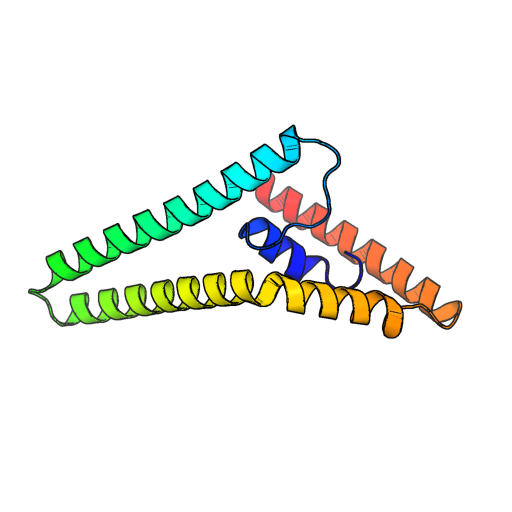. LEU A 1 97 ? 5.465 -5.637 -20.938 1.00 73.31 97 LEU A N 1
ATOM 808 C CA . LEU A 1 97 ? 5.332 -4.261 -21.433 1.00 73.31 97 LEU A CA 1
ATOM 809 C C . LEU A 1 97 ? 6.675 -3.690 -21.904 1.00 73.31 97 LEU A C 1
ATOM 811 O O . LEU A 1 97 ? 6.757 -3.087 -22.977 1.00 73.31 97 LEU A O 1
ATOM 815 N N . ARG A 1 98 ? 7.739 -3.925 -21.132 1.00 69.56 98 ARG A N 1
ATOM 816 C CA . ARG A 1 98 ? 9.084 -3.434 -21.442 1.00 69.56 98 ARG A CA 1
ATOM 817 C C . ARG A 1 98 ? 9.688 -4.103 -22.671 1.00 69.56 98 ARG A C 1
ATOM 819 O O . ARG A 1 98 ? 10.265 -3.413 -23.504 1.00 69.56 98 ARG A O 1
ATOM 826 N N . VAL A 1 99 ? 9.576 -5.423 -22.776 1.00 70.69 99 VAL A N 1
ATOM 827 C CA . VAL A 1 99 ? 10.187 -6.189 -23.871 1.00 70.69 99 VAL A CA 1
ATOM 828 C C . VAL A 1 99 ? 9.375 -6.062 -25.159 1.00 70.69 99 VAL A C 1
ATOM 830 O O . VAL A 1 99 ? 9.955 -5.996 -26.238 1.00 70.69 99 VAL A O 1
ATOM 833 N N . LYS A 1 100 ? 8.042 -6.014 -25.061 1.00 63.31 100 LYS A N 1
ATOM 834 C CA . LYS A 1 100 ? 7.150 -6.207 -26.211 1.00 63.31 100 LYS A CA 1
ATOM 835 C C . LYS A 1 100 ? 6.535 -4.920 -26.761 1.00 63.31 100 LYS A C 1
ATOM 837 O O . LYS A 1 100 ? 6.292 -4.862 -27.960 1.00 63.31 100 LYS A O 1
ATOM 842 N N . MET A 1 101 ? 6.261 -3.913 -25.922 1.00 58.34 101 MET A N 1
ATOM 843 C CA . MET A 1 101 ? 5.479 -2.729 -26.332 1.00 58.34 101 MET A CA 1
ATOM 844 C C . MET A 1 101 ? 6.264 -1.412 -26.346 1.00 58.34 101 MET A C 1
ATOM 846 O O . MET A 1 101 ? 5.911 -0.522 -27.109 1.00 58.34 101 MET A O 1
ATOM 850 N N . CYS A 1 102 ? 7.332 -1.278 -2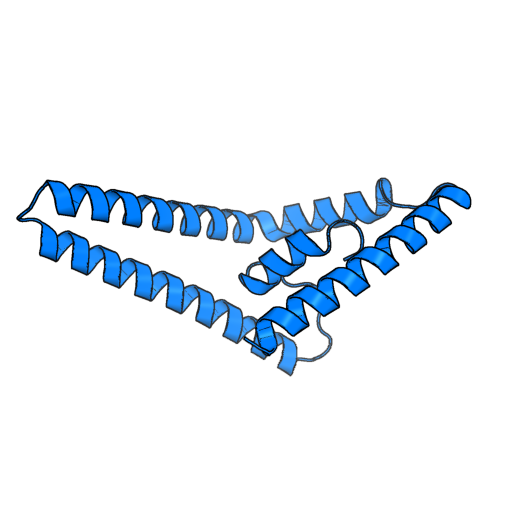5.554 1.00 62.34 102 CYS A N 1
ATOM 851 C CA . CYS A 1 102 ? 8.077 -0.016 -25.430 1.00 62.34 102 CYS A CA 1
ATOM 852 C C . CYS A 1 102 ? 9.490 -0.041 -26.033 1.00 62.34 102 CYS A C 1
ATOM 854 O O . CYS A 1 102 ? 10.322 0.790 -25.664 1.00 62.34 102 CYS A O 1
ATOM 856 N N . GLN A 1 103 ? 9.789 -0.969 -26.948 1.00 65.12 103 GLN A N 1
ATOM 857 C CA . GLN A 1 103 ? 11.035 -0.883 -27.710 1.00 65.12 103 GLN A CA 1
ATOM 858 C C . GLN A 1 103 ? 10.886 0.126 -28.858 1.00 65.12 103 GLN A C 1
ATOM 860 O O . GLN A 1 103 ? 9.950 -0.008 -29.647 1.00 65.12 103 GLN A O 1
ATOM 865 N N . PRO A 1 104 ? 11.796 1.114 -28.980 1.00 61.69 104 PRO A N 1
ATOM 866 C CA . PRO A 1 104 ? 11.770 2.060 -30.086 1.00 61.69 104 PRO A CA 1
ATOM 867 C C . PRO A 1 104 ? 12.011 1.300 -31.388 1.00 61.69 104 PRO A C 1
ATOM 869 O O . PRO A 1 104 ? 13.073 0.707 -31.583 1.00 61.69 104 PRO A O 1
ATOM 872 N N . ARG A 1 105 ? 11.019 1.309 -32.278 1.00 67.00 105 ARG A N 1
ATOM 873 C CA . ARG A 1 105 ? 11.095 0.591 -33.555 1.00 67.00 105 ARG A CA 1
ATOM 874 C C . ARG A 1 105 ? 11.804 1.423 -34.621 1.00 67.00 105 ARG A C 1
ATOM 876 O O . ARG A 1 105 ? 12.363 0.865 -35.557 1.00 67.00 105 ARG A O 1
ATOM 883 N N . ASN A 1 106 ? 11.808 2.746 -34.440 1.00 74.88 106 ASN A N 1
ATOM 884 C CA . ASN A 1 106 ? 12.391 3.725 -35.351 1.00 74.88 106 ASN A CA 1
ATOM 885 C C . ASN A 1 106 ? 13.289 4.742 -34.629 1.00 74.88 106 ASN A C 1
ATOM 887 O O . ASN A 1 106 ? 13.079 5.086 -33.464 1.00 74.88 106 ASN A O 1
ATOM 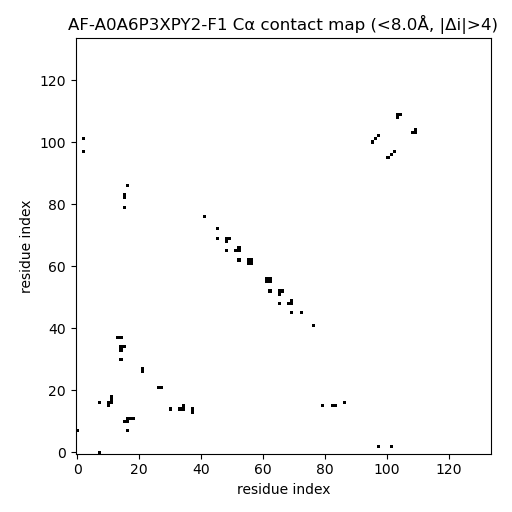891 N N . HIS A 1 107 ? 14.260 5.297 -35.363 1.00 74.12 107 HIS A N 1
ATOM 892 C CA . HIS A 1 107 ? 15.190 6.313 -34.852 1.00 74.12 107 HIS A CA 1
ATOM 893 C C . HIS A 1 107 ? 14.467 7.580 -34.354 1.00 74.12 107 HIS A C 1
ATOM 895 O O . HIS A 1 107 ? 14.859 8.175 -33.352 1.00 74.12 107 HIS A O 1
ATOM 901 N N . THR A 1 108 ? 13.374 7.975 -35.011 1.00 74.38 108 THR A N 1
ATOM 902 C CA . THR A 1 108 ? 12.546 9.123 -34.608 1.00 74.38 108 THR A CA 1
ATOM 903 C C . THR A 1 108 ? 11.847 8.886 -33.269 1.00 74.38 108 THR A C 1
ATOM 905 O O . THR A 1 108 ? 11.804 9.777 -32.426 1.00 74.38 108 THR A O 1
ATOM 908 N N . GLU A 1 109 ? 11.358 7.667 -33.033 1.00 71.00 109 GLU A N 1
ATOM 909 C CA . GLU A 1 109 ? 10.731 7.264 -31.767 1.00 71.00 109 GLU A CA 1
ATOM 910 C C . GLU A 1 109 ? 11.727 7.333 -30.607 1.00 71.00 109 GLU A C 1
ATOM 912 O O . GLU A 1 109 ? 11.404 7.825 -29.526 1.00 71.00 109 GLU A O 1
ATOM 917 N N . ARG A 1 110 ? 12.975 6.919 -30.856 1.00 71.62 110 ARG A N 1
ATOM 918 C CA . ARG A 1 110 ? 14.058 6.993 -29.870 1.00 71.62 110 ARG A CA 1
ATOM 919 C C . ARG A 1 110 ? 14.336 8.432 -29.427 1.00 71.62 110 ARG A C 1
ATOM 921 O O . ARG A 1 110 ? 14.445 8.688 -28.231 1.00 71.62 110 ARG A O 1
ATOM 928 N N . LEU A 1 111 ? 14.380 9.368 -30.378 1.00 75.81 111 LEU A N 1
ATOM 929 C CA . LEU A 1 111 ? 14.589 10.793 -30.098 1.00 75.81 111 LEU A CA 1
ATOM 930 C C . LEU A 1 111 ? 13.428 11.408 -29.298 1.00 75.81 111 LEU A C 1
ATOM 932 O O . LEU A 1 111 ? 13.657 12.240 -28.421 1.00 75.81 111 LEU A O 1
ATOM 936 N N . ILE A 1 112 ? 12.188 10.983 -29.557 1.00 73.31 112 ILE A N 1
ATOM 937 C CA . ILE A 1 112 ? 11.007 11.445 -28.811 1.00 73.31 112 ILE A CA 1
ATOM 938 C C . ILE A 1 112 ? 11.056 10.953 -27.357 1.00 73.31 112 ILE A C 1
ATOM 940 O O . ILE A 1 112 ? 10.824 11.741 -26.437 1.00 73.31 112 ILE A O 1
ATOM 944 N N . ILE A 1 113 ? 11.414 9.684 -27.136 1.00 69.75 113 ILE A N 1
ATOM 945 C CA . ILE A 1 113 ? 11.559 9.102 -25.792 1.00 69.75 113 ILE A CA 1
ATOM 946 C C . ILE A 1 113 ? 12.679 9.811 -25.004 1.00 69.75 113 ILE A C 1
ATOM 948 O O . ILE A 1 113 ? 12.491 10.172 -23.838 1.00 69.75 113 ILE A O 1
ATOM 952 N N . GLU A 1 114 ? 13.827 10.088 -25.630 1.00 69.56 114 GLU A N 1
ATOM 953 C CA . GLU A 1 114 ? 14.923 10.842 -24.997 1.00 69.56 114 GLU A CA 1
ATOM 954 C C . GLU A 1 114 ? 14.530 12.286 -24.650 1.00 69.56 114 GLU A C 1
ATOM 956 O O . GLU A 1 114 ? 14.848 12.788 -23.567 1.00 69.56 114 GLU A O 1
ATOM 961 N N . ALA A 1 115 ? 13.792 12.962 -25.532 1.00 72.00 115 ALA A N 1
ATOM 962 C CA . ALA A 1 115 ? 13.327 14.321 -25.278 1.00 72.00 115 ALA A CA 1
ATOM 963 C C . ALA A 1 115 ? 12.315 14.392 -24.119 1.00 72.00 115 ALA A C 1
ATOM 965 O O . ALA A 1 115 ? 12.336 15.357 -23.348 1.00 72.00 115 ALA A O 1
ATOM 966 N N . HIS A 1 116 ? 11.438 13.391 -23.976 1.00 65.25 116 HIS A N 1
ATOM 967 C CA . HIS A 1 116 ? 10.441 13.348 -22.900 1.00 65.25 116 HIS A CA 1
ATOM 968 C C . HIS A 1 116 ? 11.053 12.964 -21.546 1.00 65.25 116 HIS A C 1
ATOM 970 O O . HIS A 1 116 ? 10.827 13.648 -20.548 1.00 65.25 116 HIS A O 1
ATOM 976 N N . SER A 1 117 ? 11.928 11.956 -21.518 1.00 60.34 117 SER A N 1
ATOM 977 C CA . SER A 1 117 ? 12.613 11.514 -20.291 1.00 60.34 117 SER A CA 1
ATOM 978 C C . SER A 1 117 ? 13.467 12.615 -19.637 1.00 60.34 117 SER A C 1
ATOM 980 O O . SER A 1 117 ? 13.512 12.735 -18.406 1.00 60.34 117 SER A O 1
ATOM 982 N N . ARG A 1 118 ? 14.088 13.503 -20.430 1.00 59.50 118 ARG A N 1
ATOM 983 C CA . ARG A 1 118 ? 14.784 14.701 -19.912 1.00 59.50 118 ARG A CA 1
ATOM 984 C C . ARG A 1 118 ? 13.849 15.687 -19.203 1.00 59.50 118 ARG A C 1
ATOM 986 O O . ARG A 1 118 ? 14.242 16.291 -18.198 1.00 59.50 118 ARG A O 1
ATOM 993 N N . LYS A 1 119 ? 12.622 15.862 -19.702 1.00 59.88 119 LYS A N 1
ATOM 994 C CA . LYS A 1 119 ? 11.636 16.782 -19.110 1.00 59.88 119 LYS A CA 1
ATOM 995 C C . LYS A 1 119 ? 11.131 16.261 -17.765 1.00 59.88 119 LYS A C 1
ATOM 997 O O . LYS A 1 119 ? 11.131 17.021 -16.796 1.00 59.88 119 LYS A O 1
ATOM 1002 N N . ASP A 1 120 ? 10.843 14.965 -17.674 1.00 57.72 120 ASP A N 1
ATOM 1003 C CA . ASP A 1 120 ? 10.388 14.321 -16.434 1.00 57.72 120 ASP A CA 1
ATOM 1004 C C . ASP A 1 120 ? 11.440 14.391 -15.322 1.00 57.72 120 ASP A C 1
ATOM 1006 O O . ASP A 1 120 ? 11.122 14.695 -14.171 1.00 57.72 120 ASP A O 1
ATOM 1010 N N . THR A 1 121 ? 12.717 14.207 -15.669 1.00 56.69 121 THR A N 1
ATOM 1011 C CA . THR A 1 121 ? 13.828 14.279 -14.706 1.00 56.69 121 THR A CA 1
ATOM 1012 C C . THR A 1 121 ? 13.976 15.686 -14.114 1.00 56.69 121 THR A C 1
ATOM 1014 O O . THR A 1 121 ? 14.243 15.852 -12.921 1.00 56.69 121 THR A O 1
ATOM 1017 N N . THR A 1 122 ? 13.751 16.717 -14.932 1.00 59.00 122 THR A N 1
ATOM 1018 C CA . THR A 1 122 ? 13.846 18.123 -14.511 1.00 59.00 122 THR A CA 1
ATOM 1019 C C . THR A 1 122 ? 12.671 18.514 -13.615 1.00 59.00 122 THR A C 1
ATOM 1021 O O . THR A 1 122 ? 12.861 19.200 -12.609 1.00 59.00 122 THR A O 1
ATOM 1024 N N . LEU A 1 123 ? 11.464 18.035 -13.931 1.00 60.06 123 LEU A N 1
ATOM 1025 C CA . LEU A 1 123 ? 10.271 18.270 -13.118 1.00 60.06 123 LEU A CA 1
ATOM 1026 C C . LEU A 1 123 ? 10.384 17.584 -11.748 1.00 60.06 123 LEU A C 1
ATOM 1028 O O . LEU A 1 123 ? 10.130 18.206 -10.717 1.00 60.06 123 LEU A O 1
ATOM 1032 N N . TYR A 1 124 ? 10.863 16.336 -11.719 1.00 54.19 124 TYR A N 1
ATOM 1033 C CA . TYR A 1 124 ? 11.056 15.581 -10.479 1.00 54.19 124 TYR A CA 1
ATOM 1034 C C . TYR A 1 124 ? 12.057 16.239 -9.538 1.00 54.19 124 TYR A C 1
ATOM 1036 O O . TYR A 1 124 ? 11.843 16.274 -8.327 1.00 54.19 124 TYR A O 1
ATOM 1044 N N . ARG A 1 125 ? 13.150 16.774 -10.091 1.00 55.72 125 ARG A N 1
ATOM 1045 C CA . ARG A 1 125 ? 14.168 17.469 -9.303 1.00 55.72 125 ARG A CA 1
ATOM 1046 C C . ARG A 1 125 ? 13.597 18.729 -8.655 1.00 55.72 125 ARG A C 1
ATOM 1048 O O . ARG A 1 125 ? 13.944 19.021 -7.520 1.00 55.72 125 ARG A O 1
ATOM 1055 N N . ARG A 1 126 ? 12.680 19.426 -9.334 1.00 61.50 126 ARG A N 1
ATOM 1056 C CA . ARG A 1 126 ? 11.993 20.612 -8.797 1.00 61.50 126 ARG A CA 1
ATOM 1057 C C . ARG A 1 126 ? 10.981 20.265 -7.707 1.00 61.50 126 ARG A C 1
ATOM 1059 O O . ARG A 1 126 ? 10.975 20.928 -6.679 1.00 61.50 126 ARG A O 1
ATOM 1066 N N . VAL A 1 127 ? 10.182 19.212 -7.888 1.00 59.69 127 VAL A N 1
ATOM 1067 C CA . VAL A 1 127 ? 9.207 18.762 -6.875 1.00 59.69 127 VAL A CA 1
ATOM 1068 C C . VAL A 1 127 ? 9.901 18.226 -5.618 1.00 59.69 127 VAL A C 1
ATOM 1070 O O . VAL A 1 127 ? 9.461 18.514 -4.506 1.00 59.69 127 VAL A O 1
ATOM 1073 N N . LEU A 1 128 ? 11.009 17.493 -5.779 1.00 51.38 128 LEU A N 1
ATOM 1074 C CA . LEU A 1 128 ? 11.814 17.001 -4.658 1.00 51.38 128 LEU A CA 1
ATOM 1075 C C . LEU A 1 128 ? 12.481 18.155 -3.892 1.00 51.38 128 LEU A C 1
ATOM 1077 O O . LEU A 1 128 ? 12.489 18.145 -2.669 1.00 51.38 128 LEU A O 1
ATOM 1081 N N . PHE A 1 129 ? 13.001 19.165 -4.599 1.00 57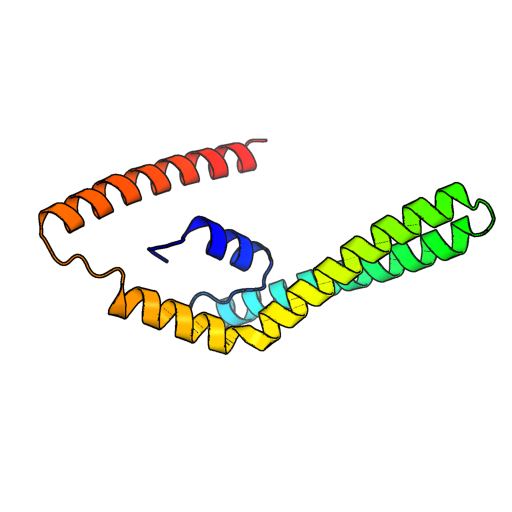.47 129 PHE A N 1
ATOM 1082 C CA . PHE A 1 129 ? 13.603 20.342 -3.965 1.00 57.47 129 PHE A CA 1
ATOM 1083 C C . PHE A 1 129 ? 12.558 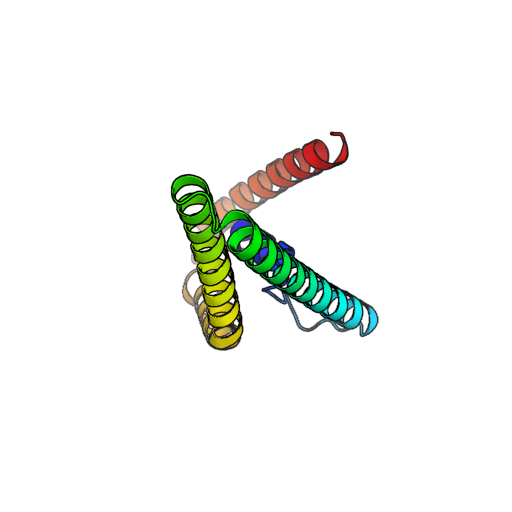21.182 -3.216 1.00 57.47 129 PHE A C 1
ATOM 1085 O O . PHE A 1 129 ? 12.819 21.637 -2.110 1.00 57.47 129 PHE A O 1
ATOM 1092 N N . ALA A 1 130 ? 11.352 21.323 -3.774 1.00 55.88 130 ALA A N 1
ATOM 1093 C CA . ALA A 1 130 ? 10.250 22.023 -3.117 1.00 55.88 130 ALA A CA 1
ATOM 1094 C C . ALA A 1 130 ? 9.749 21.311 -1.845 1.00 55.88 130 ALA A C 1
ATOM 1096 O O . ALA A 1 130 ? 9.334 21.986 -0.918 1.00 55.88 130 ALA A O 1
ATOM 1097 N N . ASN A 1 131 ? 9.815 19.975 -1.780 1.00 41.41 131 ASN A N 1
ATOM 1098 C CA . ASN A 1 131 ? 9.432 19.204 -0.585 1.00 41.41 131 ASN A CA 1
ATOM 1099 C C . ASN A 1 131 ? 10.534 19.104 0.485 1.00 41.41 131 ASN A C 1
ATOM 1101 O O . ASN A 1 131 ? 10.251 18.664 1.588 1.00 41.41 131 ASN A O 1
ATOM 1105 N N . ILE A 1 132 ? 11.788 19.436 0.161 1.00 44.06 132 ILE A N 1
ATOM 1106 C CA . ILE A 1 132 ? 12.910 19.408 1.120 1.00 44.06 132 ILE A CA 1
ATOM 1107 C C . ILE A 1 132 ? 13.150 20.789 1.750 1.00 44.06 132 ILE A C 1
ATOM 1109 O O . ILE A 1 132 ? 13.725 20.877 2.830 1.00 44.06 132 ILE A O 1
ATOM 1113 N N . VAL A 1 133 ? 12.746 21.866 1.070 1.00 45.94 133 VAL A N 1
ATOM 1114 C CA . VAL A 1 133 ? 12.958 23.258 1.511 1.00 45.94 133 VAL A CA 1
ATOM 1115 C C . VAL A 1 133 ? 11.730 23.845 2.232 1.00 45.94 133 VAL A C 1
ATOM 1117 O O . VAL A 1 133 ? 11.829 24.933 2.794 1.00 45.94 133 VAL A O 1
ATOM 1120 N N . LEU A 1 134 ? 10.598 23.133 2.249 1.00 39.78 134 LEU A N 1
ATOM 1121 C CA . LEU A 1 134 ? 9.389 23.484 3.006 1.00 39.78 134 LEU A CA 1
ATOM 1122 C C . LEU A 1 134 ? 9.245 22.571 4.229 1.00 39.78 134 LEU A C 1
ATOM 1124 O O . LEU A 1 134 ? 8.840 23.089 5.291 1.00 39.78 134 LEU A O 1
#

Organism: Dinoponera quadriceps (NCBI:txid609295)

Sequence (134 aa):
MDILPVNFKVLWFCGAWKERKEENIVLAFLHSCYRYAVLLLIYQFTIFEVIEVIRMRNRISEVTEGLFMMSTFITLCLKYANFLLRRDELSALLECLRVKMCQPRNHTERLIIEAHSRKDTTLYRRVLFANIVL

Mean predicted aligned error: 12.0 Å

Foldseek 3Di:
DQPCVPVVVVCVVLLLDDDDPDPDPVVVVVSVVVNVVSVVVLVVVLVVLVVQLVVCVVPPVSNVVSVVVNVVSVVVVVVSVVSNVCVVVVVVVVVCCVPPPPDPPDPVSVVVSVVVSVVVVVVVVVVVVVVVVD